Protein AF-A0A7V3M301-F1 (afdb_monomer_lite)

Structure (mmCIF, N/CA/C/O backbone):
data_AF-A0A7V3M301-F1
#
_entry.id   AF-A0A7V3M301-F1
#
loop_
_atom_site.group_PDB
_atom_site.id
_atom_site.type_symbol
_atom_site.label_atom_id
_atom_site.label_alt_id
_atom_site.label_comp_id
_atom_site.label_asym_id
_atom_site.label_entity_id
_atom_site.label_seq_id
_atom_site.pdbx_PDB_ins_code
_atom_site.Cartn_x
_atom_site.Cartn_y
_atom_site.Cartn_z
_atom_site.occupancy
_atom_site.B_iso_or_equiv
_atom_site.auth_seq_id
_atom_site.auth_comp_id
_atom_site.auth_asym_id
_atom_site.auth_atom_id
_atom_site.pdbx_PDB_model_num
ATOM 1 N N . MET A 1 1 ? 39.271 13.002 -34.345 1.00 40.59 1 MET A N 1
ATOM 2 C CA . MET A 1 1 ? 38.041 12.265 -33.973 1.00 40.59 1 MET A CA 1
ATOM 3 C C . MET A 1 1 ? 38.450 11.038 -33.168 1.00 40.59 1 MET A C 1
ATOM 5 O O . MET A 1 1 ? 39.205 10.238 -33.696 1.00 40.59 1 MET A O 1
ATOM 9 N N . ALA A 1 2 ? 38.012 10.895 -31.915 1.00 43.16 2 ALA A N 1
ATOM 10 C CA . ALA A 1 2 ? 38.203 9.675 -31.122 1.00 43.16 2 ALA A CA 1
ATOM 11 C C . ALA A 1 2 ? 36.939 9.438 -30.280 1.00 43.16 2 ALA A C 1
ATOM 13 O O . ALA A 1 2 ? 36.494 10.331 -29.563 1.00 43.16 2 ALA A O 1
ATOM 14 N N . ARG A 1 3 ? 36.312 8.269 -30.446 1.00 46.88 3 ARG A N 1
ATOM 15 C CA . ARG A 1 3 ? 35.016 7.899 -29.859 1.00 46.88 3 ARG A CA 1
ATOM 16 C C . ARG A 1 3 ? 35.260 7.036 -28.620 1.00 46.88 3 ARG A C 1
ATOM 18 O O . ARG A 1 3 ? 35.888 5.988 -28.730 1.00 46.88 3 ARG A O 1
ATOM 25 N N . ALA A 1 4 ? 34.761 7.468 -27.466 1.00 51.94 4 ALA A N 1
ATOM 26 C CA . ALA A 1 4 ? 34.856 6.723 -26.212 1.00 51.94 4 ALA A CA 1
ATOM 27 C C . ALA A 1 4 ? 33.936 5.479 -26.217 1.00 51.94 4 ALA A C 1
ATOM 29 O O . ALA A 1 4 ? 32.775 5.590 -26.634 1.00 51.94 4 ALA A O 1
ATOM 30 N N . PRO A 1 5 ? 34.387 4.305 -25.735 1.00 50.88 5 PRO A N 1
ATOM 31 C CA . PRO A 1 5 ? 33.528 3.146 -25.542 1.00 50.88 5 PRO A CA 1
ATOM 32 C C . PRO A 1 5 ? 32.999 3.140 -24.099 1.00 50.88 5 PRO A C 1
ATOM 34 O O . PRO A 1 5 ? 33.638 2.608 -23.202 1.00 50.88 5 PRO A O 1
ATOM 37 N N . GLY A 1 6 ? 31.832 3.747 -23.868 1.00 52.78 6 GLY A N 1
ATOM 38 C CA . GLY A 1 6 ? 31.156 3.707 -22.555 1.00 52.78 6 GLY A CA 1
ATOM 39 C C . GLY A 1 6 ? 29.657 3.398 -22.603 1.00 52.78 6 GLY A C 1
ATOM 40 O O . GLY A 1 6 ? 29.069 2.999 -21.611 1.00 52.78 6 GLY A O 1
ATOM 41 N N . ALA A 1 7 ? 29.018 3.505 -23.768 1.00 52.84 7 ALA A N 1
ATOM 42 C CA . ALA A 1 7 ? 27.558 3.588 -23.859 1.00 52.84 7 ALA A CA 1
ATOM 43 C C . ALA A 1 7 ? 26.851 2.256 -24.190 1.00 52.84 7 ALA A C 1
ATOM 45 O O . ALA A 1 7 ? 25.928 2.247 -25.010 1.00 52.84 7 ALA A O 1
ATOM 46 N N . ARG A 1 8 ? 27.300 1.116 -23.637 1.00 51.56 8 ARG A N 1
ATOM 47 C CA . ARG A 1 8 ? 26.684 -0.197 -23.948 1.00 51.56 8 ARG A CA 1
ATOM 48 C C . ARG A 1 8 ? 26.138 -0.977 -22.747 1.00 51.56 8 ARG A C 1
ATOM 50 O O . ARG A 1 8 ? 25.278 -1.821 -22.955 1.00 51.56 8 ARG A O 1
ATOM 57 N N . VAL A 1 9 ? 26.548 -0.668 -21.517 1.00 52.44 9 VAL A N 1
ATOM 58 C CA . VAL A 1 9 ? 26.041 -1.375 -20.320 1.00 52.44 9 VAL A CA 1
ATOM 59 C C . VAL A 1 9 ? 24.776 -0.711 -19.755 1.00 52.44 9 VAL A C 1
ATOM 61 O O . VAL A 1 9 ? 23.880 -1.394 -19.274 1.00 52.44 9 VAL A O 1
ATOM 64 N N . GLU A 1 10 ? 24.633 0.607 -19.907 1.00 50.75 10 GLU A N 1
ATOM 65 C CA . GLU A 1 10 ? 23.520 1.376 -19.321 1.00 50.75 10 GLU A CA 1
ATOM 66 C C . GLU A 1 10 ? 22.156 1.106 -19.986 1.00 50.75 10 GLU A C 1
ATOM 68 O O . GLU A 1 10 ? 21.105 1.241 -19.357 1.00 50.75 10 GLU A O 1
ATOM 73 N N . ARG A 1 11 ? 22.145 0.688 -21.261 1.00 48.94 11 ARG A N 1
ATOM 74 C CA . ARG A 1 11 ? 20.887 0.499 -22.005 1.00 48.94 11 ARG A CA 1
ATOM 75 C C . ARG A 1 11 ? 20.136 -0.771 -21.608 1.00 48.94 11 ARG A C 1
ATOM 77 O O . ARG A 1 11 ? 18.916 -0.731 -21.525 1.00 48.94 11 ARG A O 1
ATOM 84 N N . ALA A 1 12 ? 20.847 -1.855 -21.298 1.00 49.78 12 ALA A N 1
ATOM 85 C CA . ALA A 1 12 ? 20.225 -3.140 -20.968 1.00 49.78 12 ALA A CA 1
ATOM 86 C C . ALA A 1 12 ? 19.471 -3.106 -19.627 1.00 49.78 12 ALA A C 1
ATOM 88 O O . ALA A 1 12 ? 18.413 -3.709 -19.495 1.00 49.78 12 ALA A O 1
ATOM 89 N N . VAL A 1 13 ? 19.970 -2.342 -18.650 1.00 55.69 13 VAL A N 1
ATOM 90 C CA . VAL A 1 13 ? 19.298 -2.170 -17.349 1.00 55.69 13 VAL A CA 1
ATOM 91 C C . VAL A 1 13 ? 18.047 -1.286 -17.477 1.00 55.69 13 VAL A C 1
ATOM 93 O O . VAL A 1 13 ? 17.071 -1.469 -16.753 1.00 55.69 13 VAL A O 1
ATOM 96 N N . SER A 1 14 ? 18.045 -0.347 -18.428 1.00 54.50 14 SER A N 1
ATOM 97 C CA . SER A 1 14 ? 16.957 0.622 -18.609 1.00 54.50 14 SER A CA 1
ATOM 98 C C . SER A 1 14 ? 15.663 -0.016 -19.138 1.00 54.50 14 SER A C 1
ATOM 100 O O . SER A 1 14 ? 14.576 0.342 -18.686 1.00 54.50 14 SER A O 1
ATOM 102 N N . GLU A 1 15 ? 15.762 -0.976 -20.064 1.00 51.97 15 GLU A N 1
ATOM 103 C CA . GLU A 1 15 ? 14.590 -1.688 -20.604 1.00 51.97 15 GLU A CA 1
ATOM 104 C C . GLU A 1 15 ? 13.961 -2.636 -19.575 1.00 51.97 15 GLU A C 1
ATOM 106 O O . GLU A 1 15 ? 12.734 -2.712 -19.469 1.00 51.97 15 GLU A O 1
ATOM 111 N N . ASP A 1 16 ? 14.787 -3.292 -18.758 1.00 50.50 16 ASP A N 1
ATOM 112 C CA . ASP A 1 16 ? 14.315 -4.194 -17.708 1.00 50.50 16 ASP A CA 1
ATOM 113 C C . ASP A 1 16 ? 13.558 -3.410 -16.617 1.00 50.50 16 ASP A C 1
ATOM 115 O O . ASP A 1 16 ? 12.413 -3.729 -16.286 1.00 50.50 16 ASP A O 1
ATOM 119 N N . LEU A 1 17 ? 14.117 -2.283 -16.151 1.00 52.72 17 LEU A N 1
ATOM 120 C CA . LEU A 1 17 ? 13.496 -1.410 -15.142 1.00 52.72 17 LEU A CA 1
ATOM 121 C C . LEU A 1 17 ? 12.155 -0.803 -15.587 1.00 52.72 17 LEU A C 1
ATOM 123 O O . LEU A 1 17 ? 11.243 -0.658 -14.766 1.00 52.72 17 LEU A O 1
ATOM 127 N N . ALA A 1 18 ? 11.998 -0.467 -16.870 1.00 55.41 18 ALA A N 1
ATOM 128 C CA . ALA A 1 18 ? 10.747 0.079 -17.402 1.00 55.41 18 ALA A CA 1
ATOM 129 C C . ALA A 1 18 ? 9.593 -0.944 -17.347 1.00 55.41 18 ALA A C 1
ATOM 131 O O . ALA A 1 18 ? 8.438 -0.589 -17.075 1.00 55.41 18 ALA A O 1
ATOM 132 N N . ARG A 1 19 ? 9.906 -2.234 -17.523 1.00 53.84 19 ARG A N 1
ATOM 133 C CA . ARG A 1 19 ? 8.937 -3.332 -17.407 1.00 53.84 19 ARG A CA 1
ATOM 134 C C . ARG A 1 19 ? 8.456 -3.499 -15.963 1.00 53.84 19 ARG A C 1
ATOM 136 O O . ARG A 1 19 ? 7.251 -3.579 -15.727 1.00 53.84 19 ARG A O 1
ATOM 143 N N . TYR A 1 20 ? 9.369 -3.409 -14.993 1.00 55.88 20 TYR A N 1
ATOM 144 C CA . TYR A 1 20 ? 9.033 -3.400 -13.561 1.00 55.88 20 TYR A CA 1
ATOM 145 C C . TYR A 1 20 ? 8.296 -2.126 -13.111 1.00 55.88 20 TYR A C 1
ATOM 147 O O . TYR A 1 20 ? 7.565 -2.151 -12.116 1.00 55.88 20 TYR A O 1
ATOM 155 N N . ALA A 1 21 ? 8.466 -1.001 -13.813 1.00 59.84 21 ALA A N 1
ATOM 156 C CA . ALA A 1 21 ? 7.765 0.260 -13.543 1.00 59.84 21 ALA A CA 1
ATOM 157 C C . ALA A 1 21 ? 6.304 0.279 -14.025 1.00 59.84 21 ALA A C 1
ATOM 159 O O . ALA A 1 21 ? 5.499 1.062 -13.515 1.00 59.84 21 ALA A O 1
ATOM 160 N N . SER A 1 22 ? 5.962 -0.580 -14.987 1.00 66.38 22 SER A N 1
ATOM 161 C CA . SER A 1 22 ? 4.635 -0.610 -15.614 1.00 66.38 22 SER A CA 1
ATOM 162 C C . SER A 1 22 ? 3.580 -1.300 -14.747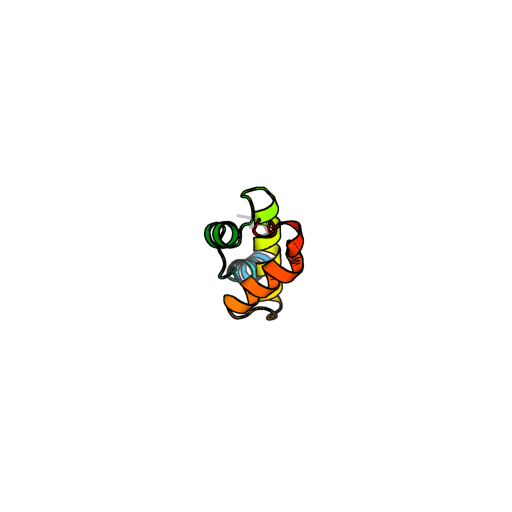 1.00 66.38 22 SER A C 1
ATOM 164 O O . SER A 1 22 ? 2.394 -0.993 -14.853 1.00 66.38 22 SER A O 1
ATOM 166 N N . VAL A 1 23 ? 3.998 -2.201 -13.853 1.00 79.88 23 VAL A N 1
ATOM 167 C CA . VAL A 1 23 ? 3.080 -2.869 -12.926 1.00 79.88 23 VAL A CA 1
ATOM 168 C C . VAL A 1 23 ? 2.713 -1.907 -11.804 1.00 79.88 23 VAL A C 1
ATOM 170 O O . VAL A 1 23 ? 3.539 -1.560 -10.957 1.00 79.88 23 VAL A O 1
ATOM 173 N N . ARG A 1 24 ? 1.455 -1.467 -11.813 1.00 85.44 24 ARG A N 1
ATOM 174 C CA . ARG A 1 24 ? 0.873 -0.607 -10.783 1.00 85.44 24 ARG A CA 1
ATOM 175 C C . ARG A 1 24 ? -0.231 -1.350 -10.032 1.00 85.44 24 ARG A C 1
ATOM 177 O O . ARG A 1 24 ? -0.934 -2.148 -10.655 1.00 85.44 24 ARG A O 1
ATOM 184 N N . PRO A 1 25 ? -0.383 -1.099 -8.721 1.00 91.44 25 PRO A N 1
ATOM 185 C CA . PRO A 1 25 ? -1.556 -1.546 -7.987 1.00 91.44 25 PRO A CA 1
ATOM 186 C C . PRO A 1 25 ? -2.838 -0.995 -8.620 1.00 91.44 25 PRO A C 1
ATOM 188 O O . PRO A 1 25 ? -2.828 0.095 -9.197 1.00 91.44 25 PRO A O 1
ATOM 191 N N . LEU A 1 26 ? -3.926 -1.758 -8.523 1.00 92.88 26 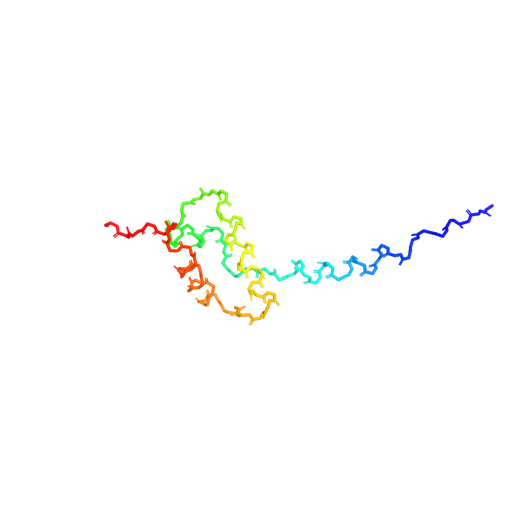LEU A N 1
ATOM 192 C CA . LEU A 1 26 ? -5.264 -1.298 -8.910 1.00 92.88 26 LEU A CA 1
ATOM 193 C C . LEU A 1 26 ? -5.873 -0.388 -7.839 1.00 92.88 26 LEU A C 1
ATOM 195 O O . LEU A 1 26 ? -6.712 0.449 -8.161 1.00 92.88 26 LEU A O 1
ATOM 199 N N . LEU A 1 27 ? -5.463 -0.551 -6.581 1.00 93.56 27 LEU A N 1
ATOM 200 C CA . LEU A 1 27 ? -5.798 0.352 -5.491 1.00 93.56 27 LEU A CA 1
ATOM 201 C C . LEU A 1 27 ? -4.947 1.620 -5.537 1.00 93.56 27 LEU A C 1
ATOM 203 O O . LEU A 1 27 ? -3.733 1.603 -5.750 1.00 93.56 27 LEU A O 1
ATOM 207 N N . THR A 1 28 ? -5.615 2.728 -5.260 1.00 93.75 28 THR A N 1
ATOM 208 C CA . THR A 1 28 ? -5.057 4.067 -5.129 1.00 93.75 28 THR A CA 1
ATOM 209 C C . THR A 1 28 ? -5.061 4.512 -3.668 1.00 93.75 28 THR A C 1
ATOM 211 O O . THR A 1 28 ? -5.641 3.866 -2.797 1.00 93.75 28 THR A O 1
ATOM 214 N N . GLY A 1 29 ? -4.435 5.654 -3.374 1.00 91.25 29 GLY A N 1
ATOM 215 C CA . GLY A 1 29 ? -4.502 6.242 -2.033 1.00 91.25 29 GLY A CA 1
ATOM 216 C C . GLY A 1 29 ? -5.928 6.608 -1.593 1.00 91.25 29 GLY A C 1
ATOM 217 O O . GLY A 1 29 ? -6.226 6.547 -0.401 1.00 91.25 29 GLY A O 1
ATOM 218 N N . ASP A 1 30 ? -6.814 6.950 -2.532 1.00 93.75 30 ASP A N 1
ATOM 219 C CA . ASP A 1 30 ? -8.223 7.205 -2.215 1.00 93.75 30 ASP A CA 1
ATOM 220 C C . ASP A 1 30 ? -8.927 5.915 -1.776 1.00 93.75 30 ASP A C 1
ATOM 222 O O . ASP A 1 30 ? -9.632 5.895 -0.771 1.00 93.75 30 ASP A O 1
ATOM 226 N N . ASP A 1 31 ? -8.608 4.794 -2.425 1.00 94.44 31 ASP A N 1
ATOM 227 C CA . ASP A 1 31 ? -9.118 3.488 -2.013 1.00 94.44 31 ASP A CA 1
ATOM 228 C C . ASP A 1 31 ? -8.611 3.087 -0.624 1.00 94.44 31 ASP A C 1
ATOM 230 O O . ASP A 1 31 ? -9.377 2.574 0.188 1.00 94.44 31 ASP A O 1
ATOM 234 N N . LEU A 1 32 ? -7.337 3.352 -0.310 1.00 93.94 32 LEU A N 1
ATOM 235 C CA . LEU A 1 32 ? -6.799 3.119 1.036 1.00 93.94 32 LEU A CA 1
ATOM 236 C C . LEU A 1 32 ? -7.532 3.962 2.086 1.00 93.94 32 LEU A C 1
ATOM 238 O O . LEU A 1 32 ? -7.833 3.466 3.172 1.00 93.94 32 LEU A O 1
ATOM 242 N N . LYS A 1 33 ? -7.884 5.203 1.734 1.00 93.25 33 LYS A N 1
ATOM 243 C CA . LYS A 1 33 ? -8.677 6.088 2.592 1.00 93.25 33 LYS A CA 1
ATOM 244 C C . LYS A 1 33 ? -10.080 5.522 2.809 1.00 93.25 33 LYS A C 1
ATOM 246 O O . LYS A 1 33 ? -10.556 5.488 3.939 1.00 93.25 33 LYS A O 1
ATOM 251 N N . ALA A 1 34 ? -10.720 5.034 1.746 1.00 92.50 34 ALA A N 1
ATOM 252 C CA . ALA A 1 34 ? -12.029 4.387 1.804 1.00 92.50 34 ALA A CA 1
ATOM 253 C C . ALA A 1 34 ? -12.007 3.067 2.600 1.00 92.50 34 ALA A C 1
ATOM 255 O O . ALA A 1 34 ? -13.011 2.689 3.198 1.00 92.50 34 ALA A O 1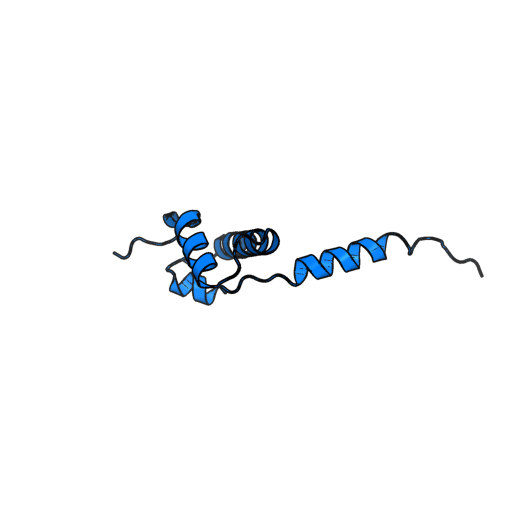
ATOM 256 N N . LEU A 1 35 ? -10.857 2.386 2.662 1.00 89.81 35 LEU A N 1
ATOM 257 C CA . LEU A 1 35 ? -10.628 1.228 3.532 1.00 89.81 35 LEU A CA 1
ATOM 258 C C . LEU A 1 35 ? -10.432 1.601 5.013 1.00 89.81 35 LEU A C 1
ATOM 260 O O . LEU A 1 35 ? -10.277 0.701 5.835 1.00 89.81 35 LEU A O 1
ATOM 264 N N . GLY A 1 36 ? -10.449 2.892 5.355 1.00 91.44 36 GLY A N 1
ATOM 265 C CA . GLY A 1 36 ? -10.287 3.402 6.717 1.00 91.44 36 GLY A CA 1
ATOM 266 C C . GLY A 1 36 ? -8.840 3.693 7.109 1.00 91.44 36 GLY A C 1
ATOM 267 O O . GLY A 1 36 ? -8.588 4.082 8.245 1.00 91.44 36 GLY A O 1
ATOM 268 N N . ILE A 1 37 ? -7.879 3.530 6.198 1.00 92.25 37 ILE A N 1
ATOM 269 C CA . ILE A 1 37 ? -6.463 3.730 6.512 1.00 92.25 37 ILE A CA 1
ATOM 270 C C . ILE A 1 37 ? -6.173 5.234 6.537 1.00 92.25 37 ILE A C 1
ATOM 272 O O . ILE A 1 37 ? -6.475 5.930 5.564 1.00 92.25 37 ILE A O 1
ATOM 276 N N . PRO A 1 38 ? -5.572 5.768 7.613 1.00 89.50 38 PRO A N 1
ATOM 277 C CA . PRO A 1 38 ? -5.254 7.183 7.680 1.00 89.50 38 PRO A CA 1
ATOM 278 C C . PRO A 1 38 ? -4.162 7.545 6.659 1.00 89.50 38 PRO A C 1
ATOM 280 O O . PRO A 1 38 ? -3.181 6.805 6.511 1.00 89.50 38 PRO A O 1
ATOM 283 N N . PRO A 1 39 ? -4.291 8.689 5.962 1.00 90.31 39 PRO A N 1
ATOM 284 C CA . PRO A 1 39 ? -3.283 9.138 5.013 1.00 90.31 39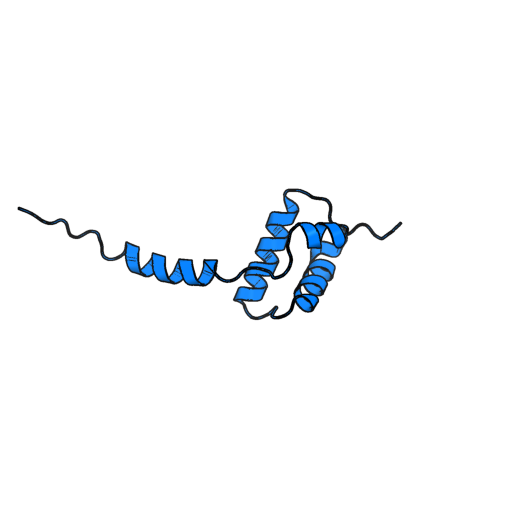 PRO A CA 1
ATOM 285 C C . PRO A 1 39 ? -1.955 9.411 5.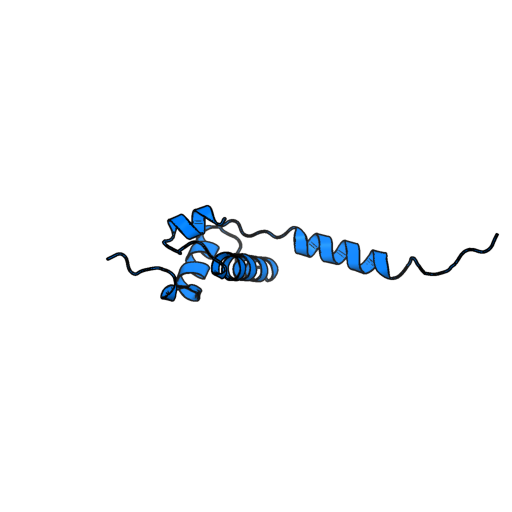722 1.00 90.31 39 PRO A C 1
ATOM 287 O O . PRO A 1 39 ? -1.909 10.040 6.778 1.00 90.31 39 PRO A O 1
ATOM 290 N N . GLY A 1 40 ? -0.857 8.961 5.119 1.00 91.62 40 GLY A N 1
ATOM 291 C CA . GLY A 1 40 ? 0.476 9.157 5.674 1.00 91.62 40 GLY A CA 1
ATOM 292 C C . GLY A 1 40 ? 1.542 8.305 4.987 1.00 91.62 40 GLY A C 1
ATOM 293 O O . GLY A 1 40 ? 1.265 7.677 3.961 1.00 91.62 40 GLY A O 1
ATOM 294 N N . PRO A 1 41 ? 2.760 8.237 5.558 1.00 92.12 41 PRO A N 1
ATOM 295 C CA . PRO A 1 41 ? 3.875 7.459 5.009 1.00 92.12 41 PRO A CA 1
ATOM 296 C C . PRO A 1 41 ? 3.516 5.996 4.721 1.00 92.12 41 PRO A C 1
ATOM 298 O O . PRO A 1 41 ? 4.001 5.432 3.743 1.00 92.12 41 PRO A O 1
ATOM 301 N N . ILE A 1 42 ? 2.591 5.431 5.505 1.00 92.38 42 ILE A N 1
ATOM 302 C CA . ILE A 1 42 ? 2.094 4.059 5.368 1.00 92.38 42 ILE A CA 1
ATOM 303 C C . ILE A 1 42 ? 1.485 3.763 3.991 1.00 92.38 42 ILE A C 1
ATOM 305 O O . ILE A 1 42 ? 1.558 2.632 3.520 1.00 92.38 42 ILE A O 1
ATOM 309 N N . TYR A 1 43 ? 0.939 4.765 3.293 1.00 93.75 43 TYR A N 1
ATOM 310 C CA . TYR A 1 43 ? 0.411 4.575 1.938 1.00 93.75 43 TYR A CA 1
ATOM 311 C C . TYR A 1 43 ? 1.500 4.112 0.981 1.00 93.75 43 TYR A C 1
ATOM 313 O O . TYR A 1 43 ? 1.258 3.253 0.137 1.00 93.75 43 TYR A O 1
ATOM 321 N N . ARG A 1 44 ? 2.714 4.651 1.127 1.00 91.62 44 ARG A N 1
ATOM 322 C CA . ARG A 1 44 ? 3.849 4.247 0.301 1.00 91.62 44 ARG A CA 1
ATOM 323 C C . ARG A 1 44 ? 4.181 2.777 0.534 1.00 91.62 44 ARG A C 1
ATOM 325 O O . ARG A 1 44 ? 4.368 2.048 -0.434 1.00 91.62 44 ARG A O 1
ATOM 332 N N . ASP A 1 45 ? 4.208 2.336 1.788 1.00 93.56 45 ASP A N 1
ATOM 333 C CA . ASP A 1 45 ? 4.470 0.939 2.144 1.00 93.56 45 ASP A CA 1
ATOM 334 C C . ASP A 1 45 ? 3.384 -0.010 1.622 1.00 93.56 45 ASP A C 1
ATOM 336 O O . ASP A 1 45 ? 3.697 -1.076 1.084 1.00 93.56 45 ASP A O 1
ATOM 340 N N . ILE A 1 46 ? 2.114 0.394 1.707 1.00 94.62 46 ILE A N 1
ATOM 341 C CA . ILE A 1 46 ? 0.986 -0.388 1.189 1.00 94.62 46 ILE A CA 1
ATOM 342 C C . ILE A 1 46 ? 1.050 -0.494 -0.337 1.00 94.62 46 ILE A C 1
ATOM 344 O O . ILE A 1 46 ? 1.035 -1.601 -0.874 1.00 94.62 46 ILE A O 1
ATOM 348 N N . LEU A 1 47 ? 1.165 0.635 -1.040 1.00 93.69 47 LEU A N 1
ATOM 349 C CA . LEU A 1 47 ? 1.194 0.668 -2.505 1.00 93.69 47 LEU A CA 1
ATOM 350 C C . LEU A 1 47 ? 2.418 -0.068 -3.064 1.00 93.69 47 LEU A C 1
ATOM 352 O O . LEU A 1 47 ? 2.302 -0.769 -4.068 1.00 93.69 47 LEU A O 1
ATOM 356 N N . ASN A 1 48 ? 3.571 0.020 -2.392 1.00 93.56 48 ASN A N 1
ATOM 357 C CA . ASN A 1 48 ? 4.743 -0.780 -2.740 1.00 93.56 48 ASN A CA 1
ATOM 358 C C . ASN A 1 48 ? 4.491 -2.273 -2.518 1.00 93.56 48 ASN A C 1
ATOM 360 O O . ASN A 1 48 ? 4.793 -3.073 -3.398 1.00 93.56 48 ASN A O 1
ATOM 364 N N . SER A 1 49 ? 3.904 -2.661 -1.383 1.00 94.19 49 SER A N 1
ATOM 365 C CA . SER A 1 49 ? 3.597 -4.069 -1.093 1.00 94.19 49 SER A CA 1
ATOM 366 C C . SER A 1 49 ? 2.632 -4.670 -2.117 1.00 94.19 49 SER A C 1
ATOM 368 O O . SER A 1 49 ? 2.844 -5.791 -2.575 1.00 94.19 49 SER A O 1
ATOM 370 N N . LEU A 1 50 ? 1.609 -3.912 -2.520 1.00 95.00 50 LEU A N 1
ATOM 371 C CA . LEU A 1 50 ? 0.690 -4.308 -3.586 1.00 95.00 50 LEU A CA 1
ATOM 372 C C . LEU A 1 50 ? 1.408 -4.441 -4.927 1.00 95.00 50 LEU A C 1
ATOM 374 O O . LEU A 1 50 ? 1.232 -5.437 -5.623 1.00 95.00 50 LEU A O 1
ATOM 378 N N . ARG A 1 51 ? 2.267 -3.475 -5.267 1.00 92.06 51 ARG A N 1
ATOM 379 C CA . ARG A 1 51 ? 3.073 -3.521 -6.488 1.00 92.06 51 ARG A CA 1
ATOM 380 C C . ARG A 1 51 ? 3.960 -4.764 -6.544 1.00 92.06 51 ARG A C 1
ATOM 382 O O . ARG A 1 51 ? 3.967 -5.432 -7.573 1.00 92.06 51 ARG A O 1
ATOM 389 N N . TYR A 1 52 ? 4.666 -5.093 -5.463 1.00 92.00 52 TYR A N 1
ATOM 390 C CA . TYR A 1 52 ? 5.482 -6.310 -5.393 1.00 92.00 52 TYR A CA 1
ATOM 391 C C . TYR A 1 52 ? 4.628 -7.567 -5.547 1.00 92.00 52 TYR A C 1
ATOM 393 O O . TYR A 1 52 ? 4.926 -8.413 -6.379 1.00 92.00 52 TYR A O 1
ATOM 401 N N . ALA A 1 53 ? 3.505 -7.654 -4.837 1.00 92.44 53 ALA A N 1
ATOM 402 C CA . ALA A 1 53 ? 2.630 -8.814 -4.933 1.00 92.44 53 ALA A CA 1
ATOM 403 C C . ALA A 1 53 ? 1.988 -8.978 -6.329 1.00 92.44 53 ALA A C 1
ATOM 405 O O . ALA A 1 53 ? 1.780 -10.108 -6.768 1.00 92.44 53 ALA A O 1
ATOM 406 N N . ARG A 1 54 ? 1.728 -7.885 -7.064 1.00 91.31 54 ARG A N 1
ATOM 407 C CA . ARG A 1 54 ? 1.348 -7.954 -8.486 1.00 91.31 54 ARG A CA 1
ATOM 408 C C . ARG A 1 54 ? 2.501 -8.400 -9.381 1.00 91.31 54 ARG A C 1
ATOM 410 O O . ARG A 1 54 ? 2.268 -9.163 -10.311 1.00 91.31 54 ARG A O 1
ATOM 417 N N . LEU A 1 55 ? 3.722 -7.924 -9.125 1.00 89.50 55 LEU A N 1
ATOM 418 C CA . LEU A 1 55 ? 4.920 -8.337 -9.867 1.00 89.50 55 LEU A CA 1
ATOM 419 C C . LEU A 1 55 ? 5.185 -9.839 -9.717 1.00 89.50 55 LEU A C 1
ATOM 421 O O . LEU A 1 55 ? 5.495 -10.497 -10.703 1.00 89.50 55 LEU A O 1
ATOM 425 N N . ASP A 1 56 ? 4.974 -10.385 -8.520 1.00 89.00 56 ASP A N 1
ATOM 426 C CA . ASP A 1 56 ? 5.023 -11.827 -8.245 1.00 89.00 56 ASP A CA 1
ATOM 427 C C . ASP A 1 56 ? 3.818 -12.606 -8.816 1.00 89.00 56 ASP A C 1
ATOM 429 O O . ASP A 1 56 ? 3.724 -13.819 -8.638 1.00 89.00 56 ASP A O 1
ATOM 433 N N . GLY A 1 57 ? 2.846 -11.937 -9.450 1.00 89.94 57 GLY A N 1
ATOM 434 C CA . GLY A 1 57 ? 1.625 -12.568 -9.965 1.00 89.94 57 GLY A CA 1
ATOM 435 C C . GLY A 1 57 ? 0.665 -13.072 -8.880 1.00 89.94 57 GLY A C 1
ATOM 436 O O . GLY A 1 57 ? -0.259 -13.822 -9.180 1.00 89.94 57 GLY A O 1
ATOM 437 N N . ARG A 1 58 ? 0.860 -12.668 -7.618 1.00 91.44 58 ARG A N 1
ATOM 438 C CA . ARG A 1 58 ? 0.047 -13.097 -6.464 1.00 91.44 58 ARG A CA 1
ATOM 439 C C . ARG A 1 58 ? -1.258 -12.326 -6.330 1.00 91.44 58 ARG A C 1
ATOM 441 O O . ARG A 1 58 ? -2.144 -12.787 -5.623 1.00 91.44 58 ARG A O 1
ATOM 448 N N . LEU A 1 59 ? -1.338 -11.143 -6.938 1.00 94.12 59 LEU A N 1
ATOM 449 C CA . LEU A 1 59 ? -2.532 -10.303 -6.973 1.00 94.12 59 LEU A CA 1
ATOM 450 C C . LEU A 1 59 ? -2.814 -9.929 -8.424 1.00 94.12 59 LEU A C 1
ATOM 452 O O . LEU A 1 59 ? -1.995 -9.286 -9.082 1.00 94.12 59 LEU A O 1
ATOM 456 N N . THR A 1 60 ? -3.985 -10.307 -8.917 1.00 91.44 60 THR A N 1
ATOM 457 C CA . THR A 1 60 ? -4.415 -10.025 -10.293 1.00 91.44 60 THR A CA 1
ATOM 458 C C . THR A 1 60 ? -5.623 -9.096 -10.328 1.00 91.44 60 THR A C 1
ATOM 460 O O . THR A 1 60 ? -5.768 -8.295 -11.253 1.00 91.44 60 THR A O 1
ATOM 463 N N . SER A 1 61 ? -6.429 -9.106 -9.269 1.00 94.31 61 SER A N 1
ATOM 464 C CA . SER A 1 61 ? -7.695 -8.382 -9.187 1.00 94.31 61 SER A CA 1
ATOM 465 C C . SER A 1 61 ? -7.716 -7.354 -8.060 1.00 94.31 61 SER A C 1
ATOM 467 O O . SER A 1 61 ? -7.014 -7.476 -7.058 1.00 94.31 61 SER A O 1
ATOM 469 N N . ARG A 1 62 ? -8.565 -6.329 -8.208 1.00 93.62 62 ARG A N 1
ATOM 470 C CA . ARG A 1 62 ? -8.733 -5.278 -7.190 1.00 93.62 62 ARG A CA 1
ATOM 471 C C . ARG A 1 62 ? -9.206 -5.855 -5.856 1.00 93.62 62 ARG A C 1
ATOM 473 O O . ARG A 1 62 ? -8.762 -5.413 -4.805 1.00 93.62 62 ARG A O 1
ATOM 480 N N . GLU A 1 63 ? -10.072 -6.862 -5.896 1.00 94.88 63 GLU A N 1
ATOM 481 C CA . GLU A 1 63 ? -10.583 -7.522 -4.694 1.00 94.88 63 GLU A CA 1
ATOM 482 C C . GLU A 1 63 ? -9.476 -8.260 -3.924 1.00 94.88 63 GLU A C 1
ATOM 484 O O . GLU A 1 63 ? -9.394 -8.148 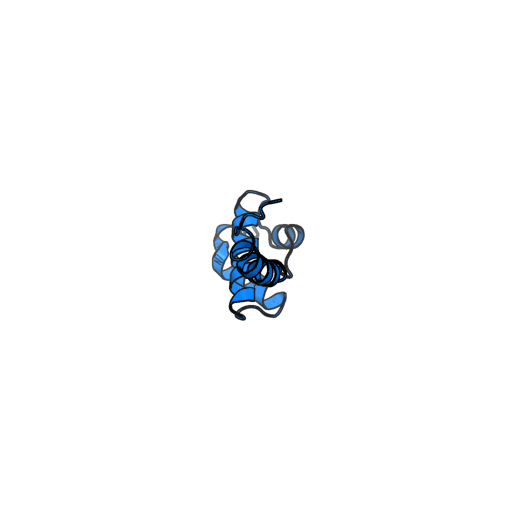-2.702 1.00 94.88 63 GLU A O 1
ATOM 489 N N . GLU A 1 64 ? -8.557 -8.922 -4.633 1.00 95.31 64 GLU A N 1
ATOM 490 C CA . GLU A 1 64 ? -7.385 -9.563 -4.025 1.00 95.31 64 GLU A CA 1
ATOM 491 C C . GLU A 1 64 ? -6.473 -8.535 -3.352 1.00 95.31 64 GLU A C 1
ATOM 493 O O . GLU A 1 64 ? -6.000 -8.765 -2.240 1.00 95.31 64 GLU A O 1
ATOM 498 N N . GLU A 1 65 ? -6.267 -7.373 -3.980 1.00 95.56 65 GLU A N 1
ATOM 499 C CA . GLU A 1 65 ? -5.518 -6.277 -3.365 1.00 95.56 65 GLU A CA 1
ATOM 500 C C . GLU A 1 65 ? -6.182 -5.780 -2.081 1.00 95.56 65 GLU A C 1
ATOM 502 O O . GLU A 1 65 ? -5.503 -5.614 -1.070 1.00 95.56 65 GLU A O 1
ATOM 507 N N . VAL A 1 66 ? -7.508 -5.609 -2.073 1.00 95.12 66 VAL A N 1
ATOM 508 C CA . VAL A 1 66 ? -8.245 -5.213 -0.861 1.00 95.12 66 VAL A CA 1
ATOM 509 C C . VAL A 1 66 ? -8.060 -6.247 0.245 1.00 95.12 66 VAL A C 1
ATOM 511 O O . VAL A 1 66 ? -7.764 -5.883 1.385 1.00 95.12 66 VAL A O 1
ATOM 514 N N . GLN A 1 67 ? -8.202 -7.536 -0.071 1.00 95.44 67 GLN A N 1
ATOM 515 C CA . GLN A 1 67 ? -8.009 -8.612 0.903 1.00 95.44 67 GLN A CA 1
ATOM 516 C C . GLN A 1 67 ? -6.570 -8.658 1.419 1.00 95.44 67 GLN A C 1
ATOM 518 O O . GLN A 1 67 ? -6.349 -8.834 2.618 1.00 95.44 67 GLN A O 1
ATOM 523 N N . PHE A 1 68 ? -5.591 -8.452 0.541 1.00 95.50 68 PHE A N 1
ATOM 524 C CA . PHE A 1 68 ? -4.187 -8.357 0.916 1.00 95.50 68 PHE A CA 1
ATOM 525 C C . PHE A 1 68 ? -3.946 -7.195 1.883 1.00 95.50 68 PHE A C 1
ATOM 527 O O . PHE A 1 68 ? -3.335 -7.401 2.935 1.00 95.50 68 PHE A O 1
ATOM 534 N N . VAL A 1 69 ? -4.470 -6.002 1.577 1.00 94.88 69 VAL A N 1
ATOM 535 C CA . VAL A 1 69 ? -4.348 -4.830 2.454 1.00 94.88 69 VAL A CA 1
ATOM 536 C C . VAL A 1 69 ? -4.994 -5.106 3.807 1.00 94.88 69 VAL A C 1
ATOM 538 O O . VAL A 1 69 ? -4.352 -4.917 4.837 1.00 94.88 69 VAL A O 1
ATOM 541 N N . ARG A 1 70 ? -6.224 -5.630 3.818 1.00 93.19 70 ARG A N 1
ATOM 542 C CA . ARG A 1 70 ? -6.953 -5.951 5.053 1.00 93.19 70 ARG A CA 1
ATOM 543 C C . ARG A 1 70 ? -6.227 -6.961 5.929 1.00 93.19 70 ARG A C 1
ATOM 545 O O . ARG A 1 70 ? -6.182 -6.786 7.138 1.00 93.19 70 ARG A O 1
ATOM 552 N N . ARG A 1 71 ? -5.638 -8.000 5.335 1.00 93.31 71 ARG A N 1
ATOM 553 C CA . ARG A 1 71 ? -4.913 -9.041 6.078 1.00 93.31 71 ARG A CA 1
ATOM 554 C C . ARG A 1 71 ? -3.563 -8.554 6.591 1.00 93.31 71 ARG A C 1
ATOM 556 O O . ARG A 1 71 ? -3.198 -8.854 7.722 1.00 93.31 71 ARG A O 1
ATOM 563 N N . ARG A 1 72 ? -2.803 -7.830 5.764 1.00 92.56 72 ARG A N 1
ATOM 564 C CA . ARG A 1 72 ? -1.419 -7.446 6.078 1.00 92.56 72 ARG A CA 1
ATOM 565 C C . ARG A 1 72 ? -1.306 -6.144 6.869 1.00 92.56 72 ARG A C 1
ATOM 567 O O . ARG A 1 72 ? -0.360 -5.994 7.636 1.00 92.56 72 ARG A O 1
ATOM 574 N N . PHE A 1 73 ? -2.262 -5.235 6.713 1.00 91.38 73 PHE A N 1
ATOM 575 C CA . PHE A 1 73 ? -2.290 -3.927 7.369 1.00 91.38 73 PHE A CA 1
ATOM 576 C C . PHE A 1 73 ? -3.509 -3.771 8.287 1.00 91.38 73 PHE A C 1
ATOM 578 O O . PHE A 1 73 ? -3.951 -2.654 8.530 1.00 91.38 73 PHE A O 1
ATOM 585 N N . ALA A 1 74 ? -4.027 -4.879 8.833 1.00 87.31 74 ALA A N 1
ATOM 586 C CA . ALA A 1 74 ? -5.169 -4.887 9.752 1.00 87.31 74 ALA A CA 1
ATOM 587 C C . ALA A 1 74 ? -5.010 -3.889 10.913 1.00 87.31 74 ALA A C 1
ATOM 589 O O . ALA A 1 74 ? -5.960 -3.203 11.259 1.00 87.31 74 ALA A O 1
ATOM 590 N N . ALA A 1 75 ? -3.798 -3.752 11.463 1.00 86.81 75 ALA A N 1
ATOM 591 C CA . ALA A 1 75 ? -3.502 -2.815 12.551 1.00 86.81 75 ALA A CA 1
ATOM 592 C C . ALA A 1 75 ? -3.683 -1.331 12.170 1.00 86.81 75 ALA A C 1
ATOM 594 O O . ALA A 1 75 ? -3.828 -0.492 13.050 1.00 86.81 75 ALA A O 1
ATOM 595 N N . GLN A 1 76 ? -3.662 -1.017 10.872 1.00 85.31 76 GLN A N 1
ATOM 596 C CA . GLN A 1 76 ? -3.824 0.338 10.336 1.00 85.31 76 GLN A CA 1
ATOM 597 C C . GLN A 1 76 ? -5.253 0.622 9.877 1.00 85.31 76 GLN A C 1
ATOM 599 O O . GLN A 1 76 ? -5.556 1.749 9.490 1.00 85.31 76 GLN A O 1
ATOM 604 N N . ILE A 1 77 ? -6.116 -0.394 9.888 1.00 81.75 77 ILE A N 1
ATOM 605 C CA . ILE A 1 77 ? -7.540 -0.246 9.634 1.00 81.75 77 ILE A CA 1
ATOM 606 C C . ILE A 1 77 ? -8.179 -0.102 11.013 1.00 81.75 77 ILE A C 1
ATOM 608 O O . ILE A 1 77 ? -8.200 -1.079 11.765 1.00 81.75 77 ILE A O 1
ATOM 612 N N . PRO A 1 78 ? -8.663 1.092 11.385 1.00 76.00 78 PRO A N 1
ATOM 613 C CA . PRO A 1 78 ? -9.390 1.240 12.629 1.00 76.00 78 PRO A CA 1
ATOM 614 C C . PRO A 1 78 ? -10.561 0.258 12.592 1.00 76.00 78 PRO A C 1
ATOM 616 O O . PRO A 1 78 ? -11.322 0.227 11.621 1.00 76.00 78 PRO A O 1
ATOM 619 N N . ALA A 1 79 ? -10.676 -0.580 13.627 1.00 66.06 79 ALA A N 1
ATOM 620 C CA . ALA A 1 79 ? -11.900 -1.332 13.847 1.00 66.06 79 ALA A CA 1
ATOM 621 C C . ALA A 1 79 ? -13.018 -0.292 13.858 1.00 66.06 79 ALA A C 1
ATOM 623 O O . ALA A 1 79 ? -12.928 0.665 14.627 1.00 66.06 79 ALA A O 1
ATOM 624 N N . ALA A 1 80 ? -13.971 -0.411 12.930 1.00 58.97 80 ALA A N 1
ATOM 625 C CA . ALA A 1 80 ? -15.113 0.488 12.879 1.00 58.97 80 ALA A CA 1
ATOM 626 C C . ALA A 1 80 ? -15.707 0.535 14.292 1.00 58.97 80 ALA A C 1
ATOM 628 O O . ALA A 1 80 ? -16.144 -0.500 14.799 1.00 58.97 80 ALA A O 1
ATOM 629 N N . GLY A 1 81 ? -15.554 1.689 14.945 1.00 52.56 81 GLY A N 1
ATOM 630 C CA . GLY A 1 81 ? -16.092 1.947 16.275 1.00 52.56 81 GLY A CA 1
ATOM 631 C C . GLY A 1 81 ? -17.606 1.974 16.235 1.00 52.56 81 GLY A C 1
ATOM 632 O O . GLY A 1 81 ? -18.146 2.444 15.207 1.00 52.56 81 GLY A O 1
#

Foldseek 3Di:
DDDDPDPDPVPVVVVVVVVLVPQWAPDDVVNCVVLQADDDPVRVVLRVVRSVCVVVVNDDDNVSSSVVCCVVVVVRRPPPD

Secondary structure (DSSP, 8-state):
------TTSHHHHHHHHHHHHH---S--HHHHHHTTPPSSTHHHHHHHHHHHHHHTTS--SHHHHHHHHHHHSGGGS----

pLDDT: mean 79.73, std 18.36, range [40.59, 95.56]

Sequence (81 aa):
MARAPGARVERAVSEDLARYASVRPLLTGDDLKALGIPPGPIYRDILNSLRYARLDGRLTSREEEVQFVRRRFAAQIPAAG

Radius of gyration: 18.52 Å; chains: 1; bounding box: 54×25×50 Å